Protein AF-A0A1G2ZNV6-F1 (afdb_monomer_lite)

Secondary structure (DSSP, 8-state):
------------------------TT----TTTT-----HHHHHHHHHHHHHHHHHHHHHHHHHHHHHHHHHHHHHHHHTT--SHHHHHHHH-S-SEEEETTTTT-BTTBSEEEEEEETTEEEEEEEETTEEEEEEEEEPPPHHHHHHHTT-----------

Foldseek 3Di:
DDDDDDDDDDDDDDDDPPPPPPPPPPPPPCPPPDDDPCPPVSVVVVVVVCVVCVVVLVVVVVVVQVVVVVVVVVVQVVVVPDWAVVVVCVVQNDFPDKDQCVVVVNPPQAGMWTWGDDPQKIKIFGHHPRTTDDIDIDRHDDPSNVVVVVVPDPPPPDPDDD

pLDDT: mean 71.53, std 18.69, range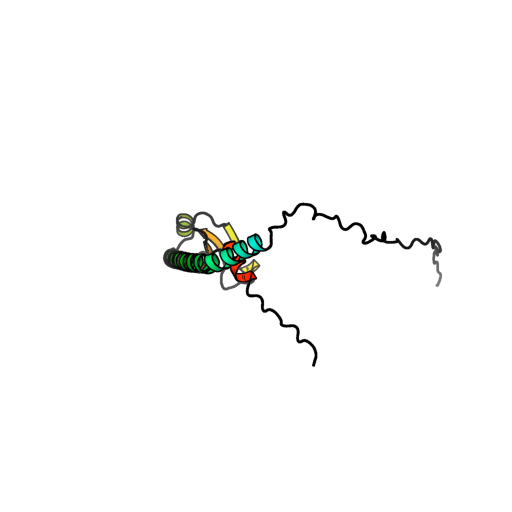 [35.94, 94.62]

Radius of gyration: 31.11 Å; chains: 1; bounding box: 68×76×79 Å

Sequence (162 aa):
MEADRASSHQYAESGSSGELPSIAPDRCLRLQDGRPTLGTKGLWFVRLGVVVFRPIVVLWIILRQRIMVSRVHRKLQQLRQCRDRAELEQLLGAPLYAVDAEAVGKRGVADRIECYESDGCCIDVWFKDGRLVEVSGFVKPTLWDMALTRNTGPETEGDADG

Structure (mmCIF, N/CA/C/O backbone):
data_AF-A0A1G2ZNV6-F1
#
_entry.id   AF-A0A1G2ZNV6-F1
#
loop_
_atom_site.group_PDB
_atom_site.id
_atom_site.type_symbol
_atom_site.label_atom_id
_atom_site.label_alt_id
_atom_site.label_comp_id
_atom_site.label_asym_id
_atom_site.label_entity_id
_a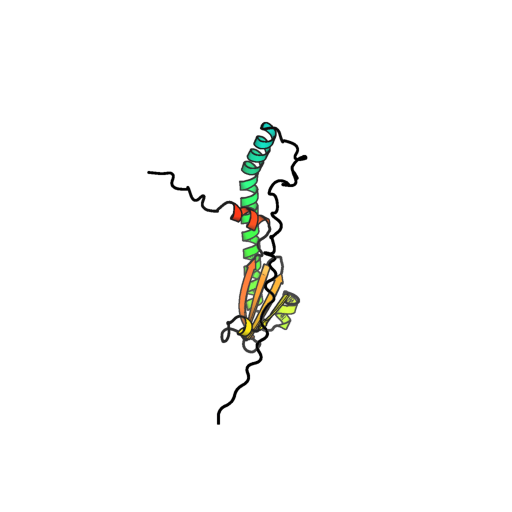tom_site.label_seq_id
_atom_site.pdbx_PDB_ins_code
_atom_site.Cartn_x
_atom_site.Cartn_y
_atom_site.Cartn_z
_atom_site.occupancy
_atom_site.B_iso_or_equiv
_atom_site.auth_seq_id
_atom_site.auth_comp_id
_atom_site.auth_asym_id
_atom_site.auth_atom_id
_atom_site.pdbx_PDB_model_num
ATOM 1 N N . MET A 1 1 ? 17.056 -61.959 48.101 1.00 47.25 1 MET A N 1
ATOM 2 C CA . MET A 1 1 ? 16.127 -62.599 47.145 1.00 47.25 1 MET A CA 1
ATOM 3 C C . MET A 1 1 ? 15.947 -61.611 46.002 1.00 47.25 1 MET A C 1
ATOM 5 O O . MET A 1 1 ? 15.001 -60.845 46.017 1.00 47.25 1 MET A O 1
ATOM 9 N N . GLU A 1 2 ? 16.965 -61.332 45.188 1.00 41.34 2 GLU A N 1
ATOM 10 C CA . GLU A 1 2 ? 17.761 -62.234 44.326 1.00 41.34 2 GLU A CA 1
ATOM 11 C C . GLU A 1 2 ? 16.942 -62.980 43.266 1.00 41.34 2 GLU A C 1
ATOM 13 O O . GLU A 1 2 ? 15.922 -63.586 43.590 1.00 41.34 2 GLU A O 1
ATOM 18 N N . ALA A 1 3 ? 17.528 -62.971 42.060 1.00 44.03 3 ALA A N 1
ATOM 19 C CA . ALA A 1 3 ? 17.242 -63.683 40.812 1.00 44.03 3 ALA A CA 1
ATOM 20 C C . ALA A 1 3 ? 16.257 -62.989 39.844 1.00 44.03 3 ALA A C 1
ATOM 22 O O . ALA A 1 3 ? 15.061 -62.908 40.099 1.00 44.03 3 ALA A O 1
ATOM 23 N N . ASP A 1 4 ? 16.727 -62.307 38.794 1.00 44.62 4 ASP A N 1
ATOM 24 C CA . ASP A 1 4 ? 17.409 -62.782 37.564 1.00 44.62 4 ASP A CA 1
ATOM 25 C C . ASP A 1 4 ? 16.486 -63.408 36.511 1.00 44.62 4 ASP A C 1
ATOM 27 O O . ASP A 1 4 ? 15.984 -64.519 36.680 1.00 44.62 4 ASP A O 1
ATOM 31 N N . ARG A 1 5 ? 16.380 -62.709 35.371 1.00 48.97 5 ARG A N 1
ATOM 32 C CA . ARG A 1 5 ? 16.651 -63.177 33.990 1.00 48.97 5 ARG A CA 1
ATOM 33 C C . ARG A 1 5 ? 16.096 -62.116 33.033 1.00 48.97 5 ARG A C 1
ATOM 35 O O . ARG A 1 5 ? 14.889 -61.954 32.926 1.00 48.97 5 ARG A O 1
ATOM 42 N N . ALA A 1 6 ? 16.896 -61.241 32.424 1.00 41.84 6 ALA A N 1
ATOM 43 C CA . ALA A 1 6 ? 17.931 -61.520 31.425 1.00 41.84 6 ALA A CA 1
ATOM 44 C C . ALA A 1 6 ? 17.426 -62.482 30.338 1.00 41.84 6 ALA A C 1
ATOM 46 O O . ALA A 1 6 ? 17.585 -63.696 30.448 1.00 41.84 6 ALA A O 1
ATOM 47 N N . SER A 1 7 ? 16.824 -61.921 29.286 1.00 47.28 7 SER A N 1
ATOM 48 C CA . SER A 1 7 ? 16.686 -62.604 28.002 1.00 47.28 7 SER A CA 1
ATOM 49 C C . SER A 1 7 ? 17.519 -61.851 26.976 1.00 47.28 7 SER A C 1
ATOM 51 O O . SER A 1 7 ? 17.094 -60.858 26.390 1.00 47.28 7 SER A O 1
ATOM 53 N N . SER A 1 8 ? 18.746 -62.337 26.821 1.00 40.78 8 SER A N 1
ATOM 54 C CA . SER A 1 8 ? 19.594 -62.107 25.664 1.00 40.78 8 SER A CA 1
ATOM 55 C C . SER A 1 8 ? 18.854 -62.528 24.398 1.00 40.78 8 SER A C 1
ATOM 57 O O . SER A 1 8 ? 18.487 -63.691 24.256 1.00 40.78 8 SER A O 1
ATOM 59 N N . HIS A 1 9 ? 18.710 -61.612 23.448 1.00 39.66 9 HIS A N 1
ATOM 60 C CA . HIS A 1 9 ? 18.745 -61.975 22.039 1.00 39.66 9 HIS A CA 1
ATOM 61 C C . HIS A 1 9 ? 19.866 -61.182 21.389 1.00 39.66 9 HIS A C 1
ATOM 63 O O . HIS A 1 9 ? 19.856 -59.957 21.315 1.00 39.66 9 HIS A O 1
ATOM 69 N N . GLN A 1 10 ? 20.877 -61.948 21.015 1.00 38.44 10 GLN A N 1
ATOM 70 C CA . GLN A 1 10 ? 22.113 -61.534 20.399 1.00 38.44 10 GLN A CA 1
ATOM 71 C C . GLN A 1 10 ? 22.055 -61.988 18.932 1.00 38.44 10 GLN A C 1
ATOM 73 O O . GLN A 1 10 ? 21.539 -63.066 18.641 1.00 38.44 10 GLN A O 1
ATOM 78 N N . TYR A 1 11 ? 22.637 -61.158 18.068 1.00 35.94 11 TYR A N 1
ATOM 79 C CA . TYR A 1 11 ? 23.044 -61.399 16.679 1.00 35.94 11 TYR A CA 1
ATOM 80 C C . TYR A 1 11 ? 21.982 -61.391 15.571 1.00 35.94 11 TYR A C 1
ATOM 82 O O . TYR A 1 11 ? 21.339 -62.390 15.268 1.00 35.94 11 TYR A O 1
ATOM 90 N N . ALA A 1 12 ? 21.981 -60.281 14.831 1.00 39.03 12 ALA A N 1
ATOM 91 C CA . ALA A 1 12 ? 22.306 -60.330 13.408 1.00 39.03 12 ALA A CA 1
ATOM 92 C C . ALA A 1 12 ? 23.013 -59.023 13.008 1.00 39.03 12 ALA A C 1
ATOM 94 O O . ALA A 1 12 ? 22.382 -58.030 12.656 1.00 39.03 12 ALA A O 1
ATOM 95 N N . GLU A 1 13 ? 24.347 -59.035 13.075 1.00 42.38 13 GLU A N 1
ATOM 96 C CA . GLU A 1 13 ? 25.156 -58.261 12.137 1.00 42.38 13 GLU A CA 1
ATOM 97 C C . GLU A 1 13 ? 24.852 -58.804 10.739 1.00 42.38 13 GLU A C 1
ATOM 99 O O . GLU A 1 13 ? 25.215 -59.928 10.397 1.00 42.38 13 GLU A O 1
ATOM 104 N N . SER A 1 14 ? 24.164 -58.014 9.927 1.00 42.12 14 SER A N 1
ATOM 105 C CA . SER A 1 14 ? 24.235 -58.148 8.480 1.00 42.12 14 SER A CA 1
ATOM 106 C C . SER A 1 14 ? 24.456 -56.756 7.930 1.00 42.12 14 SER A C 1
ATOM 108 O O . SER A 1 14 ? 23.577 -55.894 7.960 1.00 42.12 14 SER A O 1
ATOM 110 N N . GLY A 1 15 ? 25.706 -56.528 7.539 1.00 40.72 15 GLY A N 1
ATOM 111 C CA . GLY A 1 15 ? 26.131 -55.327 6.864 1.00 40.72 15 GLY A CA 1
ATOM 112 C C . GLY A 1 15 ? 25.277 -55.052 5.637 1.00 40.72 15 GLY A C 1
ATOM 113 O O . GLY A 1 15 ? 25.064 -55.902 4.781 1.00 40.72 15 GLY A O 1
ATOM 114 N N . SER A 1 16 ? 24.867 -53.807 5.527 1.00 39.88 16 SER A N 1
ATOM 115 C CA . SER A 1 16 ? 24.855 -53.114 4.258 1.00 39.88 16 SER A CA 1
ATOM 116 C C . SER A 1 16 ? 24.953 -51.654 4.641 1.00 39.88 16 SER A C 1
ATOM 118 O O . SER A 1 16 ? 23.971 -51.032 5.047 1.00 39.88 16 SER A O 1
ATOM 120 N N . SER A 1 17 ? 26.182 -51.127 4.603 1.00 36.78 17 SER A N 1
ATOM 121 C CA . SER A 1 17 ? 26.367 -49.717 4.291 1.00 36.78 17 SER A CA 1
ATOM 122 C C . SER A 1 17 ? 25.432 -49.439 3.132 1.00 36.78 17 SER A C 1
ATOM 124 O O . SER A 1 17 ? 25.645 -49.965 2.041 1.00 36.78 17 SER A O 1
ATOM 126 N N . GLY A 1 18 ? 24.367 -48.686 3.397 1.00 38.16 18 GLY A N 1
ATOM 127 C CA . GLY A 1 18 ? 23.601 -48.046 2.352 1.00 38.16 18 GLY A CA 1
ATOM 128 C C . GLY A 1 18 ? 24.573 -47.128 1.638 1.00 38.16 18 GLY A C 1
ATOM 129 O O . GLY A 1 18 ? 24.751 -45.979 2.038 1.00 38.16 18 GLY A O 1
ATOM 130 N N . GLU A 1 19 ? 25.262 -47.686 0.644 1.00 38.84 19 GLU A N 1
ATOM 131 C CA . GLU A 1 19 ? 25.897 -46.964 -0.434 1.00 38.84 19 GLU A CA 1
ATOM 132 C C . GLU A 1 19 ? 24.819 -46.030 -0.965 1.00 38.84 19 GLU A C 1
ATOM 134 O O . GLU A 1 19 ? 23.918 -46.416 -1.711 1.00 38.84 19 GLU A O 1
ATOM 139 N N . LEU A 1 20 ? 24.886 -44.782 -0.499 1.00 45.09 20 LEU A N 1
ATOM 140 C CA . LEU A 1 20 ? 24.347 -43.655 -1.225 1.00 45.09 20 LEU A CA 1
ATOM 141 C C . LEU A 1 20 ? 24.766 -43.871 -2.677 1.00 45.09 20 LEU A C 1
ATOM 143 O O . LEU A 1 20 ? 25.967 -44.039 -2.916 1.00 45.09 20 LEU A O 1
ATOM 147 N N . PRO A 1 21 ? 23.822 -43.918 -3.633 1.00 43.22 21 PRO A N 1
ATOM 148 C CA . PRO A 1 21 ? 24.196 -44.002 -5.026 1.00 43.22 21 PRO A CA 1
ATOM 149 C C . PRO A 1 21 ? 25.163 -42.852 -5.276 1.00 43.22 21 PRO A C 1
ATOM 151 O O . PRO A 1 21 ? 24.813 -41.685 -5.100 1.00 43.22 21 PRO A O 1
ATOM 154 N N . SER A 1 22 ? 26.405 -43.210 -5.595 1.00 44.62 22 SER A N 1
ATOM 155 C CA . SER A 1 22 ? 27.414 -42.297 -6.094 1.00 44.62 22 SER A CA 1
ATOM 156 C C . SER A 1 22 ? 26.815 -41.669 -7.344 1.00 44.62 22 SER A C 1
ATOM 158 O O . SER A 1 22 ? 26.766 -42.273 -8.417 1.00 44.62 22 SER A O 1
ATOM 160 N N . ILE A 1 23 ? 26.223 -40.490 -7.161 1.00 47.38 23 ILE A N 1
ATOM 161 C CA . ILE A 1 23 ? 25.729 -39.650 -8.238 1.00 47.38 23 ILE A CA 1
ATOM 162 C C . ILE A 1 23 ? 26.990 -39.206 -8.964 1.00 47.38 23 ILE A C 1
ATOM 164 O O . ILE A 1 23 ? 27.656 -38.253 -8.567 1.00 47.38 23 ILE A O 1
ATOM 168 N N . ALA A 1 24 ? 27.349 -39.969 -9.994 1.00 44.34 24 ALA A N 1
ATOM 169 C CA . ALA A 1 24 ? 28.378 -39.600 -10.942 1.00 44.34 24 ALA A CA 1
ATOM 170 C C . ALA A 1 24 ? 28.116 -38.151 -11.392 1.00 44.34 24 ALA A C 1
ATOM 172 O O . ALA A 1 24 ? 27.021 -37.863 -11.893 1.00 44.34 24 ALA A O 1
ATOM 173 N N . PRO A 1 25 ? 29.079 -37.227 -11.245 1.00 49.84 25 PRO A N 1
ATOM 174 C CA . PRO A 1 25 ? 28.903 -35.838 -11.637 1.00 49.84 25 PRO A CA 1
ATOM 175 C C . PRO A 1 25 ? 29.082 -35.672 -13.155 1.00 49.84 25 PRO A C 1
ATOM 177 O O . PRO A 1 25 ? 29.646 -34.686 -13.595 1.00 49.84 25 PRO A O 1
ATOM 180 N N . ASP A 1 26 ? 28.610 -36.614 -13.975 1.00 46.84 26 ASP A N 1
ATOM 181 C CA . ASP A 1 26 ? 28.908 -36.633 -15.418 1.00 46.84 26 ASP A CA 1
ATOM 182 C C . ASP A 1 26 ? 27.673 -36.578 -16.317 1.00 46.84 26 ASP A C 1
ATOM 184 O O . ASP A 1 26 ? 27.751 -36.725 -17.536 1.00 46.84 26 ASP A O 1
ATOM 188 N N . ARG A 1 27 ? 26.506 -36.274 -15.748 1.00 43.62 27 ARG A N 1
ATOM 189 C CA . ARG A 1 27 ? 25.339 -35.865 -16.540 1.00 43.62 27 ARG A CA 1
ATOM 190 C C . ARG A 1 27 ? 24.803 -34.527 -16.068 1.00 43.62 27 ARG A C 1
ATOM 192 O O . ARG A 1 27 ? 23.627 -34.378 -15.755 1.00 43.62 27 ARG A O 1
ATOM 199 N N . CYS A 1 28 ? 25.678 -33.523 -16.113 1.00 43.97 28 CY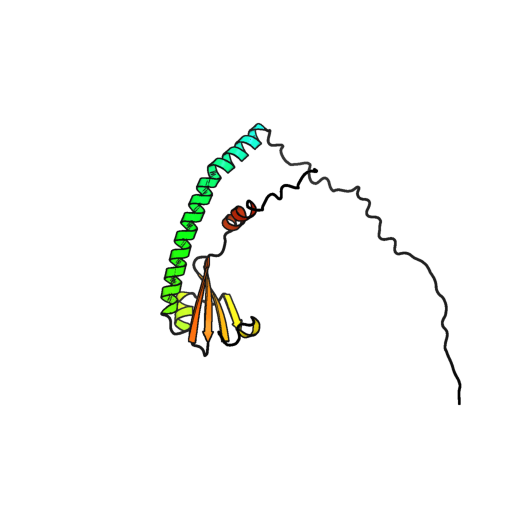S A N 1
ATOM 200 C CA . CYS A 1 28 ? 25.249 -32.169 -16.435 1.00 43.97 28 CYS A CA 1
ATOM 201 C C . CYS A 1 28 ? 24.462 -32.238 -17.750 1.00 43.97 28 CYS A C 1
ATOM 203 O O . CYS A 1 28 ? 25.037 -32.313 -18.835 1.00 43.97 28 CYS A O 1
ATOM 205 N N . LEU A 1 29 ? 23.134 -32.257 -17.634 1.00 43.19 29 LEU A N 1
ATOM 206 C CA . LEU A 1 29 ? 22.206 -31.913 -18.699 1.00 43.19 29 LEU A CA 1
ATOM 207 C C . LEU A 1 29 ? 22.724 -30.629 -19.354 1.00 43.19 29 LEU A C 1
ATOM 209 O O . LEU A 1 29 ? 22.594 -29.537 -18.798 1.00 43.19 29 LEU A O 1
ATOM 213 N N . ARG A 1 30 ? 23.354 -30.769 -20.526 1.00 46.34 30 ARG A N 1
ATOM 214 C CA . ARG A 1 30 ? 23.698 -29.660 -21.417 1.00 46.34 30 ARG A CA 1
ATOM 215 C C . ARG A 1 30 ? 22.401 -29.053 -21.944 1.00 46.34 30 ARG A C 1
ATOM 217 O O . ARG A 1 30 ? 21.985 -29.269 -23.071 1.00 46.34 30 ARG A O 1
ATOM 224 N N . LEU A 1 31 ? 21.753 -28.268 -21.096 1.00 48.09 31 LEU A N 1
ATOM 225 C CA . LEU A 1 31 ? 20.617 -27.409 -21.413 1.00 48.09 31 LEU A CA 1
ATOM 226 C C . 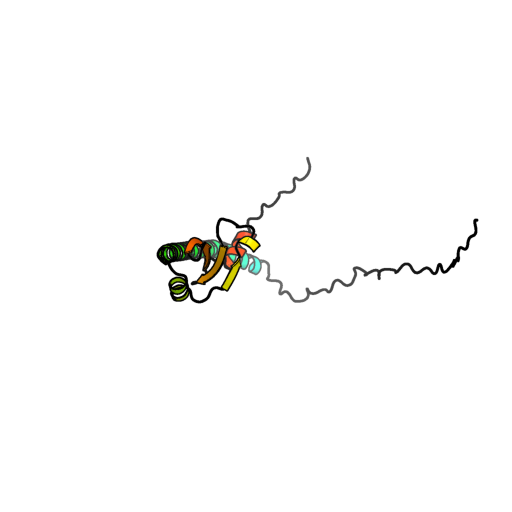LEU A 1 31 ? 21.129 -26.063 -21.962 1.00 48.09 31 LEU A C 1
ATOM 228 O O . LEU A 1 31 ? 20.714 -24.995 -21.517 1.00 48.09 31 LEU A O 1
ATOM 232 N N . GLN A 1 32 ? 22.096 -26.099 -22.887 1.00 47.94 32 GLN A N 1
ATOM 233 C CA . GLN A 1 32 ? 22.677 -24.889 -23.491 1.00 47.94 32 GLN A CA 1
ATOM 234 C C . GLN A 1 32 ? 22.790 -24.906 -25.018 1.00 47.94 32 GLN A C 1
ATOM 236 O O . GLN A 1 32 ? 23.248 -23.919 -25.591 1.00 47.94 32 GLN A O 1
ATOM 241 N N . ASP A 1 33 ? 22.292 -25.930 -25.703 1.00 46.81 33 ASP A N 1
ATOM 242 C CA . ASP A 1 33 ? 22.302 -25.937 -27.166 1.00 46.81 33 ASP A CA 1
ATOM 243 C C . ASP A 1 33 ? 21.033 -25.259 -27.700 1.00 46.81 33 ASP A C 1
ATOM 245 O O . ASP A 1 33 ? 20.036 -25.895 -28.030 1.00 46.81 33 ASP A O 1
ATOM 249 N N . GLY A 1 34 ? 21.049 -23.923 -27.711 1.00 48.09 34 GLY A N 1
ATOM 250 C CA . GLY A 1 34 ? 19.961 -23.137 -28.300 1.00 48.09 34 GLY A CA 1
ATOM 251 C C . GLY A 1 34 ? 19.956 -21.634 -28.024 1.00 48.09 34 GLY A C 1
ATOM 252 O O . GLY A 1 34 ? 19.039 -20.954 -28.479 1.00 48.09 34 GLY A O 1
ATOM 253 N N . ARG A 1 35 ? 20.935 -21.067 -27.299 1.00 48.62 35 ARG A N 1
ATOM 254 C CA . ARG A 1 35 ? 21.043 -19.601 -27.219 1.00 48.62 35 ARG A CA 1
ATOM 255 C C . ARG A 1 35 ? 21.622 -19.073 -28.534 1.00 48.62 35 ARG A C 1
ATOM 257 O O . ARG A 1 35 ? 22.778 -19.383 -28.818 1.00 48.62 35 ARG A O 1
ATOM 264 N N . PRO A 1 36 ? 20.886 -18.262 -29.319 1.00 55.62 36 PRO A N 1
ATOM 265 C CA . PRO A 1 36 ? 21.491 -17.562 -30.440 1.00 55.62 36 PRO A CA 1
ATOM 266 C C . PRO A 1 36 ? 22.621 -16.701 -29.880 1.00 55.62 36 PRO A C 1
ATOM 268 O O . PRO A 1 36 ? 22.404 -15.854 -29.009 1.00 55.62 36 PRO A O 1
ATOM 271 N N . THR A 1 37 ? 23.844 -16.957 -30.333 1.00 58.34 37 THR A N 1
ATOM 272 C CA . THR A 1 37 ? 24.999 -16.134 -30.003 1.00 58.34 37 THR A CA 1
ATOM 273 C C . THR A 1 37 ? 24.767 -14.772 -30.644 1.00 58.34 37 THR A C 1
ATOM 275 O O . THR A 1 37 ? 25.029 -14.560 -31.826 1.00 58.34 37 THR A O 1
ATOM 278 N N . LEU A 1 38 ? 24.206 -13.831 -29.875 1.00 57.97 38 LEU A N 1
ATOM 279 C CA . LEU A 1 38 ? 24.208 -12.432 -30.278 1.00 57.97 38 LEU A CA 1
ATOM 280 C C . LEU A 1 38 ? 25.670 -12.069 -30.534 1.00 57.97 38 LEU A C 1
ATOM 282 O O . LEU A 1 38 ? 26.484 -12.079 -29.610 1.00 57.97 38 LEU A O 1
ATOM 286 N N . GLY A 1 39 ? 26.001 -11.781 -31.794 1.00 68.81 39 GLY A N 1
ATOM 287 C CA . GLY A 1 39 ? 27.344 -11.358 -32.162 1.00 68.81 39 GLY A CA 1
ATOM 288 C C . GLY A 1 39 ? 27.787 -10.188 -31.285 1.00 68.81 39 GLY A C 1
ATOM 289 O O . GLY A 1 39 ? 26.966 -9.393 -30.827 1.00 68.81 39 GLY A O 1
ATOM 290 N N . THR A 1 40 ? 29.090 -10.054 -31.063 1.00 69.50 40 THR A N 1
ATOM 291 C CA . THR A 1 40 ? 29.700 -9.073 -30.147 1.00 69.50 40 THR A CA 1
ATOM 292 C C . THR A 1 40 ? 29.183 -7.643 -30.364 1.00 69.50 40 THR A C 1
ATOM 294 O O . THR A 1 40 ? 29.015 -6.884 -29.412 1.00 69.50 40 THR A O 1
ATOM 297 N N . LYS A 1 41 ? 28.839 -7.298 -31.614 1.00 73.75 41 LYS A N 1
ATOM 298 C CA . LYS A 1 41 ? 28.193 -6.031 -31.994 1.00 73.75 41 LYS A CA 1
ATOM 299 C C . LYS A 1 41 ? 26.770 -5.893 -31.432 1.00 73.75 41 LYS A C 1
ATOM 301 O O . LYS A 1 41 ? 26.430 -4.849 -30.893 1.00 73.75 41 LYS A O 1
ATOM 306 N N . GLY A 1 42 ? 25.954 -6.944 -31.504 1.00 73.88 42 GLY A N 1
ATOM 307 C CA . GLY A 1 42 ? 24.602 -6.976 -30.937 1.00 73.88 42 GLY A CA 1
ATOM 308 C C . GLY A 1 42 ? 24.602 -6.861 -29.412 1.00 73.88 42 GLY A C 1
ATOM 309 O O . GLY A 1 42 ? 23.810 -6.103 -28.859 1.00 73.88 42 GLY A O 1
ATOM 310 N N . LEU A 1 43 ? 25.545 -7.523 -28.731 1.00 77.12 43 LEU A N 1
ATOM 311 C CA . LEU A 1 43 ? 25.715 -7.374 -27.281 1.00 77.12 43 LEU A CA 1
ATOM 312 C C . LEU A 1 43 ? 26.063 -5.924 -26.895 1.00 77.12 43 LEU A C 1
ATOM 314 O O . LEU A 1 43 ? 25.565 -5.409 -25.893 1.00 77.12 43 LEU A O 1
ATOM 318 N N . TRP A 1 44 ? 26.886 -5.251 -27.704 1.00 79.50 44 TRP A N 1
ATOM 319 C CA . TRP A 1 44 ? 27.252 -3.852 -27.493 1.00 79.50 44 TRP A CA 1
ATOM 320 C C . TRP A 1 44 ? 26.057 -2.901 -27.657 1.00 79.50 44 TRP A C 1
ATOM 322 O O . TRP A 1 44 ? 25.841 -2.058 -26.790 1.00 79.50 44 TRP A O 1
ATOM 332 N N . PHE A 1 45 ? 25.217 -3.084 -28.684 1.00 81.50 45 PHE A N 1
ATOM 333 C CA . PHE A 1 45 ? 23.993 -2.286 -28.854 1.00 81.50 45 PHE A CA 1
ATOM 334 C C . PHE A 1 45 ? 22.983 -2.494 -27.726 1.00 81.50 45 PHE A C 1
ATOM 336 O O . PHE A 1 45 ? 22.378 -1.527 -27.269 1.00 81.50 45 PHE A O 1
ATOM 343 N N . VAL A 1 46 ? 22.823 -3.726 -27.236 1.00 77.50 46 VAL A N 1
ATOM 344 C CA . VAL A 1 46 ? 21.954 -4.002 -26.083 1.00 77.50 46 VAL A CA 1
ATOM 345 C C . VAL A 1 46 ? 22.487 -3.301 -24.833 1.00 77.50 46 VAL A C 1
ATOM 347 O O . VAL A 1 46 ? 21.720 -2.642 -24.135 1.00 77.50 46 VAL A O 1
ATOM 350 N N . ARG A 1 47 ? 23.799 -3.373 -24.568 1.00 77.25 47 ARG A N 1
ATOM 351 C CA . ARG A 1 47 ? 24.425 -2.659 -23.442 1.00 77.25 47 ARG A CA 1
ATOM 352 C C . ARG A 1 47 ? 24.252 -1.147 -23.555 1.00 77.25 47 ARG A C 1
ATOM 354 O O . ARG A 1 47 ? 23.850 -0.518 -22.582 1.00 77.25 47 ARG A O 1
ATOM 361 N N . LEU A 1 48 ? 24.499 -0.578 -24.734 1.00 80.81 48 LEU A N 1
ATOM 362 C CA . LEU A 1 48 ? 24.322 0.851 -24.979 1.00 80.81 48 LEU A CA 1
ATOM 363 C C . LEU A 1 48 ? 22.855 1.266 -24.804 1.00 80.81 48 LEU A C 1
ATOM 365 O O . LEU A 1 48 ? 22.572 2.260 -24.141 1.00 80.81 48 LEU A O 1
ATOM 369 N N . GLY A 1 49 ? 21.920 0.462 -25.316 1.00 78.94 49 GLY A N 1
ATOM 370 C CA . GLY A 1 49 ? 20.487 0.653 -25.118 1.00 78.94 49 GLY A CA 1
ATOM 371 C C . GLY A 1 49 ? 20.124 0.681 -23.635 1.00 78.94 49 GLY A C 1
ATOM 372 O O . GLY A 1 49 ? 19.511 1.637 -23.173 1.00 78.94 49 GLY A O 1
ATOM 373 N N . VAL A 1 50 ? 20.572 -0.301 -22.852 1.00 77.00 50 VAL A N 1
ATOM 374 C CA . VAL A 1 50 ? 20.326 -0.321 -21.401 1.00 77.00 50 VAL A CA 1
ATOM 375 C C . VAL A 1 50 ? 20.881 0.933 -20.725 1.00 77.00 50 VAL A C 1
ATOM 377 O O . VAL A 1 50 ? 20.175 1.529 -19.918 1.00 77.00 50 VAL A O 1
ATOM 380 N N . VAL A 1 51 ? 22.093 1.378 -21.067 1.00 78.75 51 VAL A N 1
ATOM 381 C CA . VAL A 1 51 ? 22.703 2.584 -20.475 1.00 78.75 51 VAL A CA 1
ATOM 382 C C . VAL A 1 51 ? 21.902 3.848 -20.797 1.00 78.75 51 VAL A C 1
ATOM 384 O O . VAL A 1 51 ? 21.690 4.664 -19.905 1.00 78.75 51 VAL A O 1
ATOM 387 N N . VAL A 1 52 ? 21.411 3.998 -22.029 1.00 82.12 52 VAL A N 1
ATOM 388 C CA . VAL A 1 52 ? 20.647 5.184 -22.461 1.00 82.12 52 VAL A CA 1
ATOM 389 C C . VAL A 1 52 ? 19.214 5.174 -21.922 1.00 82.12 52 VAL A C 1
ATOM 391 O O . VAL A 1 52 ? 18.692 6.214 -21.525 1.00 82.12 52 VAL A O 1
ATOM 394 N N . PHE A 1 53 ? 18.571 4.007 -21.854 1.00 79.94 53 PHE A N 1
ATOM 395 C CA . PHE A 1 53 ? 17.205 3.892 -21.339 1.00 79.94 53 PHE A CA 1
ATOM 396 C C . PHE A 1 53 ? 17.141 3.909 -19.809 1.00 79.94 53 PHE A C 1
ATOM 398 O O . PHE A 1 53 ? 16.142 4.359 -19.249 1.00 79.94 53 PHE A O 1
ATOM 405 N N . ARG A 1 54 ? 18.200 3.483 -19.109 1.00 78.75 54 ARG A N 1
ATOM 406 C CA . ARG A 1 54 ? 18.257 3.474 -17.639 1.00 78.75 54 ARG A CA 1
ATOM 407 C C . ARG A 1 54 ? 17.924 4.829 -16.994 1.00 78.75 54 ARG A C 1
ATOM 409 O O . ARG A 1 54 ? 17.054 4.820 -16.128 1.00 78.75 54 ARG A O 1
ATOM 416 N N . PRO A 1 55 ? 18.513 5.982 -17.372 1.00 80.25 55 PRO A N 1
ATOM 417 C CA . PRO A 1 55 ? 18.160 7.266 -16.763 1.00 80.25 55 PRO A CA 1
ATOM 418 C C . PRO A 1 55 ? 16.700 7.656 -17.015 1.00 80.25 55 PRO A C 1
ATOM 420 O O . PRO A 1 55 ? 16.060 8.203 -16.122 1.00 80.25 55 PRO A O 1
ATOM 423 N N . ILE A 1 56 ? 16.145 7.324 -18.186 1.00 83.25 56 ILE A N 1
ATOM 424 C CA . ILE A 1 56 ? 14.738 7.590 -18.521 1.00 83.25 56 ILE A CA 1
ATOM 425 C C . ILE A 1 56 ? 13.814 6.757 -17.625 1.00 83.25 56 ILE A C 1
ATOM 427 O O . ILE A 1 56 ? 12.872 7.288 -17.040 1.00 83.25 56 ILE A O 1
ATOM 431 N N . VAL A 1 57 ? 14.110 5.464 -17.472 1.00 77.94 57 VAL A N 1
ATOM 432 C CA . VAL A 1 57 ? 13.349 4.549 -16.610 1.00 77.94 57 VAL A CA 1
ATOM 433 C C . VAL A 1 57 ? 13.436 4.981 -15.147 1.00 77.94 57 VAL A C 1
ATOM 435 O O . VAL A 1 57 ? 12.413 5.041 -14.470 1.00 77.94 57 VAL A O 1
ATOM 438 N N . VAL A 1 58 ? 14.627 5.347 -14.665 1.00 78.25 58 VAL A N 1
ATOM 439 C CA . VAL A 1 58 ? 14.827 5.852 -13.298 1.00 78.25 58 VAL A CA 1
ATOM 440 C C . VAL A 1 58 ? 14.041 7.144 -13.076 1.00 78.25 58 VAL A C 1
ATOM 442 O O . VAL A 1 58 ? 13.314 7.248 -12.091 1.00 78.25 58 VAL A O 1
ATOM 445 N N . LEU A 1 59 ? 14.120 8.106 -13.999 1.00 82.62 59 LEU A N 1
ATOM 446 C CA . LEU A 1 59 ? 13.380 9.363 -13.895 1.00 82.62 59 LEU A CA 1
ATOM 447 C C . LEU A 1 59 ? 11.865 9.120 -13.872 1.00 82.62 59 LEU A C 1
ATOM 449 O O . LEU A 1 59 ? 11.159 9.696 -13.043 1.00 82.62 59 LEU A O 1
ATOM 453 N N . TRP A 1 60 ? 11.372 8.229 -14.736 1.00 82.94 60 TRP A N 1
ATOM 454 C CA . TRP A 1 60 ? 9.966 7.836 -14.774 1.00 82.94 60 TRP A CA 1
ATOM 455 C C . TRP A 1 60 ? 9.511 7.176 -13.464 1.00 82.94 60 TRP A C 1
ATOM 457 O O . TRP A 1 60 ? 8.446 7.516 -12.945 1.00 82.94 60 TRP A O 1
ATOM 467 N N . ILE A 1 61 ? 10.330 6.294 -12.884 1.00 78.69 61 ILE A N 1
ATOM 468 C CA . ILE A 1 61 ? 10.047 5.648 -11.594 1.00 78.69 61 ILE A CA 1
ATOM 469 C C . ILE A 1 61 ? 10.011 6.678 -10.465 1.00 78.69 61 ILE A C 1
ATOM 471 O O . ILE A 1 61 ? 9.056 6.679 -9.693 1.00 78.69 61 ILE A O 1
ATOM 475 N N . ILE A 1 62 ? 10.975 7.602 -10.397 1.00 79.81 62 ILE A N 1
ATOM 476 C CA . ILE A 1 62 ? 10.997 8.664 -9.377 1.00 79.81 62 ILE A CA 1
ATOM 477 C C . ILE A 1 62 ? 9.740 9.540 -9.478 1.00 79.81 62 ILE A C 1
ATOM 479 O O . ILE A 1 62 ? 9.091 9.820 -8.467 1.00 79.81 62 ILE A O 1
ATOM 483 N N . LEU A 1 63 ? 9.366 9.956 -10.692 1.00 81.56 63 LEU A N 1
ATOM 484 C CA . LEU A 1 63 ? 8.144 10.729 -10.940 1.00 81.56 63 LEU A CA 1
ATOM 485 C C . LEU A 1 63 ? 6.900 9.967 -10.479 1.00 81.56 63 LEU A C 1
ATOM 487 O O . LEU A 1 63 ? 6.059 10.516 -9.764 1.00 81.56 63 LEU A O 1
ATOM 491 N N . ARG A 1 64 ? 6.803 8.686 -10.839 1.00 80.38 64 ARG A N 1
ATOM 492 C CA . ARG A 1 64 ? 5.691 7.826 -10.439 1.00 80.38 64 ARG A CA 1
ATOM 493 C C . ARG A 1 64 ? 5.624 7.655 -8.923 1.00 80.38 64 ARG A C 1
ATOM 495 O O . ARG A 1 64 ? 4.544 7.807 -8.357 1.00 80.38 64 ARG A O 1
ATOM 502 N N . GLN A 1 65 ? 6.750 7.385 -8.265 1.00 77.38 65 GLN A N 1
ATOM 503 C CA . GLN A 1 65 ? 6.823 7.245 -6.811 1.00 77.38 65 GLN A CA 1
ATOM 504 C C . GLN A 1 65 ? 6.355 8.522 -6.114 1.00 77.38 65 GLN A C 1
ATOM 506 O O . GLN A 1 65 ? 5.523 8.441 -5.217 1.00 77.38 65 GLN A O 1
ATOM 511 N N . ARG A 1 66 ? 6.792 9.705 -6.568 1.00 80.94 66 ARG A N 1
ATOM 512 C CA . ARG A 1 66 ? 6.327 10.984 -6.004 1.00 80.94 66 ARG A CA 1
ATOM 513 C C . ARG A 1 66 ? 4.814 11.146 -6.113 1.00 80.94 66 ARG A C 1
ATOM 515 O O . ARG A 1 66 ? 4.170 11.475 -5.122 1.00 80.94 66 ARG A O 1
ATOM 522 N N . ILE A 1 67 ? 4.240 10.862 -7.283 1.00 82.62 67 ILE A N 1
ATOM 523 C CA . ILE A 1 67 ? 2.788 10.943 -7.494 1.00 82.62 67 ILE A CA 1
ATOM 524 C C . ILE A 1 67 ? 2.048 9.961 -6.574 1.00 82.62 67 ILE A C 1
ATOM 526 O O . ILE A 1 67 ? 1.049 10.335 -5.958 1.00 82.62 67 ILE A O 1
ATOM 530 N N . MET A 1 68 ? 2.535 8.724 -6.451 1.00 77.25 68 MET A N 1
ATOM 531 C CA . MET A 1 68 ? 1.918 7.704 -5.595 1.00 77.25 68 MET A CA 1
ATOM 532 C C . MET A 1 68 ? 2.016 8.075 -4.113 1.00 77.25 68 MET A C 1
ATOM 534 O O . MET A 1 68 ? 1.013 8.010 -3.412 1.00 77.25 68 MET A O 1
ATOM 538 N N . VAL A 1 69 ? 3.169 8.562 -3.645 1.00 78.38 69 VAL A N 1
ATOM 539 C CA . VAL A 1 69 ? 3.349 9.032 -2.261 1.00 78.38 69 VAL A CA 1
ATOM 540 C C . VAL A 1 69 ? 2.396 10.183 -1.946 1.00 78.38 69 VAL A C 1
ATOM 542 O O . VAL A 1 69 ? 1.756 10.171 -0.897 1.00 78.38 69 VAL A O 1
ATOM 545 N N . SER A 1 70 ? 2.224 11.147 -2.856 1.00 83.31 70 SER A N 1
ATOM 546 C CA . SER A 1 70 ? 1.249 12.228 -2.663 1.00 83.31 70 SER A CA 1
ATOM 547 C C . SER A 1 70 ? -0.191 11.711 -2.588 1.00 83.31 70 SER A C 1
ATOM 549 O O . SER A 1 70 ? -0.974 12.203 -1.774 1.00 83.31 70 SER A O 1
ATOM 551 N N . ARG A 1 71 ? -0.550 10.703 -3.396 1.00 81.38 71 ARG A N 1
ATOM 552 C CA . ARG A 1 71 ? -1.875 10.060 -3.337 1.00 81.38 71 ARG A CA 1
ATOM 553 C C . ARG A 1 71 ? -2.092 9.336 -2.015 1.00 81.38 71 ARG A C 1
ATOM 555 O O . ARG A 1 71 ? -3.137 9.537 -1.401 1.00 81.38 71 ARG A O 1
ATOM 562 N N . VAL A 1 72 ? -1.104 8.566 -1.555 1.00 81.38 72 VAL A N 1
ATOM 563 C CA . VAL A 1 72 ? -1.141 7.903 -0.243 1.00 81.38 72 VAL A CA 1
ATOM 564 C C . VAL A 1 72 ? -1.303 8.937 0.851 1.00 81.38 72 VAL A C 1
ATOM 566 O O . VAL A 1 72 ? -2.209 8.815 1.660 1.00 81.38 72 VAL A O 1
ATOM 569 N N . HIS A 1 73 ? -0.492 9.992 0.848 1.00 82.44 73 HIS A N 1
ATOM 570 C CA . HIS A 1 73 ? -0.556 11.011 1.887 1.00 82.44 73 HIS A CA 1
ATOM 571 C C . HIS A 1 73 ? -1.932 11.685 1.943 1.00 82.44 73 HIS A C 1
ATOM 573 O O . HIS A 1 73 ? -2.499 11.841 3.022 1.00 82.44 73 HIS A O 1
ATOM 579 N N . ARG A 1 74 ? -2.512 12.012 0.781 1.00 85.06 74 ARG A N 1
ATOM 580 C CA . ARG A 1 74 ? -3.866 12.569 0.701 1.00 85.06 74 ARG A CA 1
ATOM 581 C C . ARG A 1 74 ? -4.921 11.589 1.220 1.00 85.06 74 ARG A C 1
ATOM 583 O O . ARG A 1 74 ? -5.784 12.002 1.987 1.00 85.06 74 ARG A O 1
ATOM 590 N N . LYS A 1 75 ? -4.841 10.307 0.850 1.00 83.44 75 LYS A N 1
ATOM 591 C CA . LYS A 1 75 ? -5.762 9.279 1.359 1.00 83.44 75 LYS A CA 1
ATOM 592 C C . LYS A 1 75 ? -5.610 9.075 2.860 1.00 83.44 75 LYS A C 1
ATOM 594 O O . LYS A 1 75 ? -6.607 9.075 3.561 1.00 83.44 75 LYS A O 1
ATOM 599 N N . LEU A 1 76 ? -4.386 8.985 3.374 1.00 85.25 76 LEU A N 1
ATOM 600 C CA . LEU A 1 76 ? -4.122 8.883 4.810 1.00 85.25 76 LEU A CA 1
ATOM 601 C C . LEU A 1 76 ? -4.708 10.078 5.571 1.00 85.25 76 LEU A C 1
ATOM 603 O O . LEU A 1 76 ? -5.288 9.896 6.636 1.00 85.25 76 LEU A O 1
ATOM 607 N N . GLN A 1 77 ? -4.609 11.292 5.020 1.00 85.94 77 GLN A N 1
ATOM 608 C CA . GLN A 1 77 ? -5.254 12.466 5.610 1.00 85.94 77 GLN A CA 1
ATOM 609 C C . GLN A 1 77 ? -6.784 12.362 5.617 1.00 85.94 77 GLN A C 1
ATOM 611 O O . GLN A 1 77 ? -7.393 12.730 6.616 1.00 85.94 77 GLN A O 1
ATOM 616 N N . GLN A 1 78 ? -7.400 11.843 4.551 1.00 85.94 78 GLN A N 1
ATOM 617 C CA . GLN A 1 78 ? -8.848 11.602 4.506 1.00 85.94 78 GLN A CA 1
ATOM 618 C C . GLN A 1 78 ? -9.274 10.525 5.512 1.00 85.94 78 GLN A C 1
ATOM 620 O O . GLN A 1 78 ? -10.225 10.726 6.256 1.00 85.94 78 GLN A O 1
ATOM 625 N N . LEU A 1 79 ? -8.527 9.424 5.603 1.00 85.19 79 LEU A N 1
ATOM 626 C CA . LEU A 1 79 ? -8.821 8.315 6.514 1.00 85.19 79 LEU A CA 1
ATOM 627 C C . LEU A 1 79 ? -8.663 8.697 7.984 1.00 85.19 79 LEU A C 1
ATOM 629 O O . LEU A 1 79 ? -9.406 8.207 8.822 1.00 85.19 79 LEU A O 1
ATOM 633 N N . ARG A 1 80 ? -7.748 9.616 8.309 1.00 83.06 80 ARG A N 1
ATOM 634 C CA . ARG A 1 80 ? -7.638 10.176 9.667 1.00 83.06 80 ARG A CA 1
ATOM 635 C C . ARG A 1 80 ? -8.874 10.967 10.099 1.00 83.06 80 ARG A C 1
ATOM 637 O O . ARG A 1 80 ? -9.032 11.213 11.290 1.00 83.06 80 ARG A O 1
ATOM 644 N N . GLN A 1 81 ? -9.703 11.410 9.155 1.00 84.25 81 GLN A N 1
ATOM 645 C CA . GLN A 1 81 ? -10.963 12.090 9.457 1.00 84.25 81 GLN A CA 1
ATOM 646 C C . GLN A 1 81 ? -12.122 11.105 9.643 1.00 84.25 81 GLN A C 1
ATOM 648 O O . GLN A 1 81 ? -13.123 11.484 10.248 1.00 84.25 81 GLN A O 1
ATOM 653 N N . CYS A 1 82 ? -11.981 9.861 9.177 1.00 82.44 82 CYS A N 1
ATOM 654 C CA . CYS A 1 82 ? -12.965 8.811 9.407 1.00 82.44 82 CYS A CA 1
ATOM 655 C C . CYS A 1 82 ? -12.972 8.423 10.883 1.00 82.44 82 CYS A C 1
ATOM 657 O O . CYS A 1 82 ? -11.923 8.157 11.476 1.00 82.44 82 CYS A O 1
ATOM 659 N N . ARG A 1 83 ? -14.163 8.389 11.479 1.00 74.06 83 ARG A N 1
ATOM 660 C CA . ARG A 1 83 ? -14.327 7.971 12.881 1.00 74.06 83 ARG A CA 1
ATOM 661 C C . ARG A 1 83 ? -14.677 6.501 13.003 1.00 74.06 83 ARG A C 1
ATOM 663 O O . ARG A 1 83 ? -14.247 5.861 13.962 1.00 74.06 83 ARG A O 1
ATOM 670 N N . ASP A 1 84 ? -15.393 5.984 12.009 1.00 80.06 84 ASP A N 1
ATOM 671 C CA . ASP A 1 84 ? -16.019 4.676 12.081 1.00 80.06 84 ASP A CA 1
ATOM 672 C C . ASP A 1 84 ? -15.526 3.746 10.972 1.00 80.06 84 ASP A C 1
ATOM 674 O O . ASP A 1 84 ? -15.251 4.147 9.838 1.00 80.06 84 ASP A O 1
ATOM 678 N N . ARG A 1 85 ? -15.467 2.452 11.297 1.00 84.38 85 ARG A N 1
ATOM 679 C CA . ARG A 1 85 ? -15.052 1.397 10.364 1.00 84.38 85 ARG A CA 1
ATOM 680 C C . ARG A 1 85 ? -15.929 1.342 9.107 1.00 84.38 85 ARG A C 1
ATOM 682 O O . ARG A 1 85 ? -15.419 1.074 8.028 1.00 84.38 85 ARG A O 1
ATOM 689 N N . ALA A 1 86 ? -17.222 1.641 9.229 1.00 85.81 86 ALA A N 1
ATOM 690 C CA . ALA A 1 86 ? -18.141 1.648 8.092 1.00 85.81 86 ALA A CA 1
ATOM 691 C C . ALA A 1 86 ? -17.777 2.715 7.040 1.00 85.81 86 ALA A C 1
ATOM 693 O O . ALA A 1 86 ? -17.884 2.456 5.844 1.00 85.81 86 ALA A O 1
ATOM 694 N N . GLU A 1 87 ? -17.307 3.893 7.464 1.00 86.50 87 GLU A N 1
ATOM 695 C CA . GLU A 1 87 ? -16.833 4.943 6.547 1.00 86.50 87 GLU A CA 1
ATOM 696 C C . GLU A 1 87 ? -15.546 4.507 5.833 1.00 86.50 87 GLU A C 1
ATOM 698 O O . GLU A 1 87 ? -15.373 4.732 4.635 1.00 86.50 87 GLU A O 1
ATOM 703 N N . LEU A 1 88 ? -14.661 3.829 6.569 1.00 88.19 88 LEU A N 1
ATOM 704 C CA . LEU A 1 88 ? -13.430 3.235 6.051 1.00 88.19 88 LEU A CA 1
ATOM 705 C C . LEU A 1 88 ? -13.720 2.179 4.977 1.00 88.19 88 LEU A C 1
ATOM 707 O O . LEU A 1 88 ? -13.124 2.229 3.901 1.00 88.19 88 LEU A O 1
ATOM 711 N N . GLU A 1 89 ? -14.679 1.286 5.227 1.00 88.06 89 GLU A N 1
ATOM 712 C CA . GLU A 1 89 ? -15.100 0.266 4.262 1.00 88.06 89 GLU A CA 1
ATOM 713 C C . GLU A 1 89 ? -15.786 0.874 3.028 1.00 88.06 89 GLU A C 1
ATOM 715 O O . GLU A 1 89 ? -15.612 0.376 1.917 1.00 88.06 89 GLU A O 1
ATOM 720 N N . GLN A 1 90 ? -16.506 1.991 3.167 1.00 88.69 90 GLN A N 1
ATOM 721 C CA . GLN A 1 90 ? -17.060 2.709 2.011 1.00 88.69 90 GLN A CA 1
ATOM 722 C C . GLN A 1 90 ? -15.977 3.368 1.144 1.00 88.69 90 GLN A C 1
ATOM 724 O O . GLN A 1 90 ? -16.119 3.424 -0.077 1.00 88.69 90 GLN A O 1
ATOM 729 N N . LEU A 1 91 ? -14.901 3.870 1.756 1.00 88.12 91 LEU A N 1
ATOM 730 C CA . LEU A 1 91 ? -13.819 4.558 1.046 1.00 88.12 91 LEU A CA 1
ATOM 731 C C . LEU A 1 91 ? -12.790 3.606 0.430 1.00 88.12 91 LEU A C 1
ATOM 733 O O . LEU A 1 91 ? -12.274 3.881 -0.655 1.00 88.12 91 LEU A O 1
ATOM 737 N N . LEU A 1 92 ? -12.445 2.529 1.138 1.00 89.00 92 LEU A N 1
ATOM 738 C CA . LEU A 1 92 ? -11.379 1.600 0.749 1.00 89.00 92 LEU A CA 1
ATOM 739 C C . LEU A 1 92 ? -11.898 0.251 0.250 1.00 89.00 92 LEU A C 1
ATOM 741 O O . LEU A 1 92 ? -11.134 -0.487 -0.368 1.00 89.00 92 LEU A O 1
ATOM 745 N N . GLY A 1 93 ? -13.173 -0.064 0.475 1.00 90.06 93 GLY A N 1
ATOM 746 C CA . GLY A 1 93 ? -13.726 -1.393 0.243 1.00 90.06 93 GLY A CA 1
ATOM 747 C C . GLY A 1 93 ? -13.448 -2.340 1.410 1.00 90.06 93 GLY A C 1
ATOM 748 O O . GLY A 1 93 ? -13.262 -1.923 2.549 1.00 90.06 93 GLY A O 1
ATOM 749 N N . ALA A 1 94 ? -13.427 -3.641 1.126 1.00 92.00 94 ALA A N 1
ATOM 750 C CA . ALA A 1 94 ? -13.152 -4.653 2.140 1.00 92.00 94 ALA A CA 1
ATOM 751 C C . ALA A 1 94 ? -11.648 -4.730 2.476 1.00 92.00 94 ALA A C 1
ATOM 753 O O . ALA A 1 94 ? -10.815 -4.580 1.574 1.00 92.00 94 ALA A O 1
ATOM 754 N N . PRO A 1 95 ? -11.281 -5.013 3.740 1.00 93.75 95 PRO A N 1
ATOM 755 C CA . PRO A 1 95 ? -9.892 -5.264 4.098 1.00 93.75 95 PRO A CA 1
ATOM 756 C C . PRO A 1 95 ? -9.379 -6.544 3.423 1.00 93.75 95 PRO A C 1
ATOM 758 O O . PRO A 1 95 ? -10.097 -7.538 3.308 1.00 93.75 95 PRO A O 1
ATOM 761 N N . LEU A 1 96 ? -8.108 -6.534 3.022 1.00 93.19 96 LEU A N 1
ATOM 762 C CA . LEU A 1 96 ? -7.377 -7.713 2.549 1.00 93.19 96 LEU A CA 1
ATOM 763 C C . LEU A 1 96 ? -7.227 -8.753 3.656 1.00 93.19 96 LEU A C 1
ATOM 765 O O . LEU A 1 96 ? -7.382 -9.950 3.426 1.00 93.19 96 LEU A O 1
ATOM 769 N N . TYR A 1 97 ? -6.884 -8.281 4.851 1.00 93.44 97 TYR A N 1
ATOM 770 C CA . TYR A 1 97 ? -6.784 -9.099 6.045 1.00 93.44 97 TYR A CA 1
ATOM 771 C C . TYR A 1 97 ? -7.037 -8.254 7.290 1.00 93.44 97 TYR A C 1
ATOM 773 O O . TYR A 1 97 ? -6.842 -7.037 7.298 1.00 93.44 97 TYR A O 1
ATOM 781 N N . ALA A 1 98 ? -7.434 -8.935 8.357 1.00 93.88 98 ALA A N 1
ATOM 782 C CA . ALA A 1 98 ? -7.519 -8.387 9.697 1.00 93.88 98 ALA A CA 1
ATOM 783 C C . ALA A 1 98 ? -6.782 -9.333 10.642 1.00 93.88 98 ALA A C 1
ATOM 785 O O . ALA A 1 98 ? -6.955 -10.549 10.562 1.00 93.88 98 ALA A O 1
ATOM 786 N N . VAL A 1 99 ? -5.949 -8.773 11.510 1.00 94.19 99 VAL A N 1
ATOM 787 C CA . VAL A 1 99 ? -5.191 -9.519 12.513 1.00 94.19 99 VAL A CA 1
ATOM 788 C C . VAL A 1 99 ? -5.379 -8.880 13.877 1.00 94.19 99 VAL A C 1
ATOM 790 O O . VAL A 1 99 ? -5.434 -7.654 14.002 1.00 94.19 99 VAL A O 1
ATOM 793 N N . ASP A 1 100 ? -5.452 -9.711 14.909 1.00 93.44 100 ASP A N 1
ATOM 794 C CA . ASP A 1 100 ? -5.420 -9.222 16.281 1.00 93.44 100 ASP A CA 1
ATOM 795 C C . ASP A 1 100 ? -4.014 -8.708 16.594 1.00 93.44 100 ASP A C 1
ATOM 797 O O . ASP A 1 100 ? -3.006 -9.364 16.312 1.00 93.44 100 ASP A O 1
ATOM 801 N N . ALA A 1 101 ? -3.927 -7.522 17.190 1.00 90.00 101 ALA A N 1
ATOM 802 C CA . ALA A 1 101 ? -2.650 -6.881 17.491 1.00 90.00 101 ALA A CA 1
ATOM 803 C C . ALA A 1 101 ? -1.796 -7.712 18.467 1.00 90.00 101 ALA A C 1
ATOM 805 O O . ALA A 1 101 ? -0.565 -7.635 18.449 1.00 90.00 101 ALA A O 1
ATOM 806 N N . GLU A 1 102 ? -2.435 -8.543 19.296 1.00 89.50 102 GLU A N 1
ATOM 807 C CA . GLU A 1 102 ? -1.756 -9.503 20.166 1.00 89.50 102 GLU A CA 1
ATOM 808 C C . GLU A 1 102 ? -0.959 -10.545 19.368 1.00 89.50 102 GLU A C 1
ATOM 810 O O . GLU A 1 102 ? 0.181 -10.836 19.728 1.00 89.50 102 GLU A O 1
ATOM 815 N N . ALA A 1 103 ? -1.491 -11.023 18.236 1.00 87.25 103 ALA A N 1
ATOM 816 C CA . ALA A 1 103 ? -0.837 -12.030 17.397 1.00 87.25 103 ALA A CA 1
ATOM 817 C C . ALA A 1 103 ? 0.467 -11.525 16.751 1.00 87.25 103 ALA A C 1
ATOM 819 O O . ALA A 1 103 ? 1.337 -12.321 16.405 1.00 87.25 103 ALA A O 1
ATOM 820 N N . VAL A 1 104 ? 0.624 -10.204 16.617 1.00 85.38 104 VAL A N 1
ATOM 821 C CA . VAL A 1 104 ? 1.825 -9.552 16.063 1.00 85.38 104 VAL A CA 1
ATOM 822 C C . VAL A 1 104 ? 2.678 -8.854 17.131 1.00 85.38 104 VAL A C 1
ATOM 824 O O . VAL A 1 104 ? 3.563 -8.062 16.805 1.00 85.38 104 VAL A O 1
ATOM 827 N N . GLY A 1 105 ? 2.424 -9.119 18.418 1.00 82.50 105 GLY A N 1
ATOM 828 C CA . GLY A 1 105 ? 3.207 -8.563 19.527 1.00 82.50 105 GLY A CA 1
ATOM 829 C C . GLY A 1 105 ? 3.033 -7.052 19.732 1.00 82.50 105 GLY A C 1
ATOM 830 O O . GLY A 1 105 ? 3.913 -6.398 20.287 1.00 82.50 105 GLY A O 1
ATOM 831 N N . LYS A 1 106 ? 1.911 -6.475 19.284 1.00 83.81 106 LYS A N 1
ATOM 832 C CA . LYS A 1 106 ? 1.578 -5.040 19.402 1.00 83.81 106 LYS A CA 1
ATOM 833 C C . LYS A 1 106 ? 0.522 -4.753 20.475 1.00 83.81 106 LYS A C 1
ATOM 835 O O . LYS A 1 106 ? -0.195 -3.753 20.408 1.00 83.81 106 LYS A O 1
ATOM 840 N N . ARG A 1 107 ? 0.451 -5.617 21.493 1.00 76.62 107 ARG A N 1
ATOM 841 C CA . ARG A 1 107 ? -0.498 -5.511 22.608 1.00 76.62 107 ARG A CA 1
ATOM 842 C C . ARG A 1 107 ? -0.354 -4.161 23.324 1.00 76.62 107 ARG A C 1
ATOM 844 O O . ARG A 1 107 ? 0.752 -3.754 23.670 1.00 76.62 107 ARG A O 1
ATOM 851 N N . GLY A 1 108 ? -1.471 -3.466 23.537 1.00 79.81 108 GLY A N 1
ATOM 852 C CA . GLY A 1 108 ? -1.524 -2.163 24.214 1.00 79.81 108 GLY A CA 1
ATOM 853 C C . GLY A 1 108 ? -1.463 -0.946 23.283 1.00 79.81 108 GLY A C 1
ATOM 854 O O . GLY A 1 108 ? -1.927 0.129 23.676 1.00 79.81 108 GLY A O 1
ATOM 855 N N . VAL A 1 109 ? -0.975 -1.113 22.047 1.00 86.62 109 VAL A N 1
ATOM 856 C CA . VAL A 1 109 ? -1.000 -0.067 21.007 1.00 86.62 109 VAL A CA 1
ATOM 857 C C . VAL A 1 109 ? -2.324 -0.101 20.244 1.00 86.62 109 VAL A C 1
ATOM 859 O O . VAL A 1 109 ? -2.966 0.930 20.075 1.00 86.62 109 VAL A O 1
ATOM 862 N N . ALA A 1 110 ? -2.754 -1.297 19.854 1.00 91.19 110 ALA A N 1
ATOM 863 C CA . ALA A 1 110 ? -4.023 -1.570 19.196 1.00 91.19 110 ALA A CA 1
ATOM 864 C C . ALA A 1 110 ? -4.574 -2.911 19.696 1.00 91.19 110 ALA A C 1
ATOM 866 O O . ALA A 1 110 ? -3.841 -3.686 20.316 1.00 91.19 110 ALA A O 1
ATOM 867 N N . ASP A 1 111 ? -5.839 -3.177 19.392 1.00 92.44 111 ASP A N 1
ATOM 868 C CA . ASP A 1 111 ? -6.490 -4.475 19.585 1.00 92.44 111 ASP A CA 1
ATOM 869 C C . ASP A 1 111 ? -6.588 -5.228 18.258 1.00 92.44 111 ASP A C 1
ATOM 871 O O . ASP A 1 111 ? -6.396 -6.441 18.206 1.00 92.44 111 ASP A O 1
ATOM 875 N N . ARG A 1 112 ? -6.811 -4.497 17.160 1.00 92.56 112 ARG A N 1
ATOM 876 C CA . ARG A 1 112 ? -6.989 -5.049 15.816 1.00 92.56 112 ARG A CA 1
ATOM 877 C C . ARG A 1 112 ? -6.287 -4.183 14.783 1.00 92.56 112 ARG A C 1
ATOM 879 O O . ARG A 1 112 ? -6.335 -2.957 14.855 1.00 92.56 112 ARG A O 1
ATOM 886 N N . ILE A 1 113 ? -5.656 -4.829 13.815 1.00 93.88 113 ILE A N 1
ATOM 887 C CA . ILE A 1 113 ? -4.982 -4.183 12.693 1.00 93.88 113 ILE A CA 1
ATOM 888 C C . ILE A 1 113 ? -5.605 -4.729 11.414 1.00 93.88 113 ILE A C 1
ATOM 890 O O . ILE A 1 113 ? -5.688 -5.940 11.216 1.00 93.88 113 ILE A O 1
ATOM 894 N N . GLU A 1 114 ? -6.058 -3.833 10.552 1.00 94.62 114 GLU A N 1
ATOM 895 C CA . GLU A 1 114 ? -6.658 -4.166 9.265 1.00 94.62 114 GLU A CA 1
ATOM 896 C C . GLU A 1 114 ? -5.803 -3.600 8.141 1.00 94.62 114 GLU A C 1
ATOM 898 O O . GLU A 1 114 ? -5.362 -2.455 8.216 1.00 94.62 114 GLU A O 1
ATOM 903 N N . CYS A 1 115 ? -5.584 -4.388 7.095 1.00 93.25 115 CYS A N 1
ATOM 904 C CA . CYS A 1 115 ? -4.862 -3.942 5.913 1.00 93.25 115 CYS A CA 1
ATOM 905 C C . CYS A 1 115 ? -5.819 -3.800 4.737 1.00 93.25 115 CYS A C 1
ATOM 907 O O . CYS A 1 115 ? -6.607 -4.701 4.449 1.00 93.25 115 CYS A O 1
ATOM 909 N N . TYR A 1 116 ? -5.714 -2.684 4.032 1.00 92.75 116 TYR A N 1
ATOM 910 C CA . TYR A 1 116 ? -6.495 -2.356 2.849 1.00 92.75 116 TYR A CA 1
ATOM 911 C C . TYR A 1 116 ? -5.557 -2.131 1.664 1.00 92.75 116 TYR A C 1
ATOM 913 O O . TYR A 1 116 ? -4.485 -1.543 1.814 1.00 92.75 116 TYR A O 1
ATOM 921 N N . GLU A 1 117 ? -5.966 -2.552 0.468 1.00 90.06 117 GLU A N 1
ATOM 922 C CA . GLU A 1 117 ? -5.262 -2.218 -0.774 1.00 90.06 117 GLU A CA 1
ATOM 923 C C . GLU A 1 117 ? -6.106 -1.264 -1.607 1.00 90.06 117 GLU A C 1
ATOM 925 O O . GLU A 1 117 ? -7.270 -1.516 -1.909 1.00 90.06 117 GLU A O 1
ATOM 930 N N . SER A 1 118 ? -5.511 -0.130 -1.966 1.00 86.00 118 SER A N 1
ATOM 931 C CA . SER A 1 118 ? -6.190 0.908 -2.726 1.00 86.00 118 SER A CA 1
ATOM 932 C C . SER A 1 118 ? -5.194 1.650 -3.606 1.00 86.00 118 SER A C 1
ATOM 934 O O . SER A 1 118 ? -4.162 2.120 -3.130 1.00 86.00 118 SER A O 1
ATOM 936 N N . ASP A 1 119 ? -5.488 1.750 -4.904 1.00 82.12 119 ASP A N 1
ATOM 937 C CA . ASP A 1 119 ? -4.657 2.438 -5.903 1.00 82.12 119 ASP A CA 1
ATOM 938 C C . ASP A 1 119 ? -3.169 2.024 -5.891 1.00 82.12 119 ASP A C 1
ATOM 940 O O . ASP A 1 119 ? -2.270 2.857 -6.025 1.00 82.12 119 ASP A O 1
ATOM 944 N N . GLY A 1 120 ? -2.888 0.726 -5.723 1.00 78.38 120 GLY A N 1
ATOM 945 C CA . GLY A 1 120 ? -1.520 0.185 -5.698 1.00 78.38 120 GLY A CA 1
ATOM 946 C C . GLY A 1 120 ? -0.740 0.498 -4.417 1.00 78.38 120 GLY A C 1
ATOM 947 O O . GLY A 1 120 ? 0.491 0.420 -4.402 1.00 78.38 120 GLY A O 1
ATOM 948 N N . CYS A 1 121 ? -1.448 0.874 -3.357 1.00 83.00 121 CYS A N 1
ATOM 949 C CA . CYS A 1 121 ? -0.893 1.163 -2.045 1.00 83.00 121 CYS A CA 1
ATOM 950 C C . CYS A 1 121 ? -1.528 0.239 -1.008 1.00 83.00 121 CYS A C 1
ATOM 952 O O . CYS A 1 121 ? -2.713 -0.077 -1.107 1.00 83.00 121 CYS A O 1
ATOM 954 N N . CYS A 1 122 ? -0.740 -0.158 -0.016 1.00 89.31 122 CYS A N 1
ATOM 955 C CA . CYS A 1 122 ? -1.217 -0.868 1.162 1.00 89.31 122 CYS A CA 1
ATOM 956 C C . CYS A 1 122 ? -1.384 0.138 2.301 1.00 89.31 122 CYS A C 1
ATOM 958 O O . CYS A 1 122 ? -0.522 0.997 2.503 1.00 89.31 122 CYS A O 1
ATOM 960 N N . ILE A 1 123 ? -2.503 0.055 3.009 1.00 91.69 123 ILE A N 1
ATOM 961 C CA . ILE A 1 123 ? -2.873 0.954 4.099 1.00 91.69 123 ILE A CA 1
ATOM 962 C C . ILE A 1 123 ? -3.193 0.090 5.311 1.00 91.69 123 ILE A C 1
ATOM 964 O O . ILE A 1 123 ? -4.136 -0.695 5.265 1.00 91.69 123 ILE A O 1
ATOM 968 N N . ASP A 1 124 ? -2.432 0.267 6.383 1.00 93.06 124 ASP A N 1
ATOM 969 C CA . ASP A 1 124 ? -2.657 -0.411 7.651 1.00 93.06 124 ASP A CA 1
ATOM 970 C C . ASP A 1 124 ? -3.401 0.529 8.600 1.00 93.06 124 ASP A C 1
ATOM 972 O O . ASP A 1 124 ? -3.008 1.675 8.839 1.00 93.06 124 ASP A O 1
ATOM 976 N N . VAL A 1 125 ? -4.498 0.026 9.144 1.00 92.94 125 VAL A N 1
ATOM 977 C CA . VAL A 1 125 ? -5.464 0.757 9.955 1.00 92.94 125 VAL A CA 1
ATOM 978 C C . VAL A 1 125 ? -5.530 0.078 11.314 1.00 92.94 125 VAL A C 1
ATOM 980 O O . VAL A 1 125 ? -5.797 -1.118 11.415 1.00 92.94 125 VAL A O 1
ATOM 983 N N . TRP A 1 126 ? -5.246 0.837 12.364 1.00 93.38 126 TRP A N 1
ATOM 984 C CA . TRP A 1 126 ? -5.044 0.315 13.708 1.00 93.38 126 TRP A CA 1
ATOM 985 C C . TRP A 1 126 ? -6.206 0.759 14.580 1.00 93.38 126 TRP A C 1
ATOM 987 O O . TRP A 1 126 ? -6.458 1.958 14.726 1.00 93.38 126 TRP A O 1
ATOM 997 N N . PHE A 1 127 ? -6.900 -0.206 15.172 1.00 91.94 127 PHE A N 1
ATOM 998 C CA . PHE A 1 127 ? -8.057 0.028 16.022 1.00 91.94 127 PHE A CA 1
ATOM 999 C C . PHE A 1 127 ? -7.755 -0.330 17.470 1.00 91.94 127 PHE A C 1
ATOM 1001 O O . PHE A 1 127 ? -7.170 -1.377 17.745 1.00 91.94 127 PHE A O 1
ATOM 1008 N N . LYS A 1 128 ? -8.219 0.508 18.394 1.00 91.88 128 LYS A N 1
ATOM 1009 C CA . LYS A 1 128 ? -8.219 0.253 19.834 1.00 91.88 128 LYS A CA 1
ATOM 1010 C C . LYS A 1 128 ? -9.583 0.615 20.406 1.00 91.88 128 LYS A C 1
ATOM 1012 O O . LYS A 1 128 ? -10.107 1.681 20.088 1.00 91.88 128 LYS A O 1
ATOM 1017 N N . ASP A 1 129 ? -10.181 -0.278 21.184 1.00 90.00 129 ASP A N 1
ATOM 1018 C CA . ASP A 1 129 ? -11.534 -0.135 21.732 1.00 90.00 129 ASP A CA 1
ATOM 1019 C C . ASP A 1 129 ? -12.584 0.183 20.642 1.00 90.00 129 ASP A C 1
ATOM 1021 O O . ASP A 1 129 ? -13.493 0.995 20.822 1.00 90.00 129 ASP A O 1
ATOM 1025 N N . GLY A 1 130 ? -12.412 -0.409 19.452 1.00 85.06 130 GLY A N 1
ATOM 1026 C CA . GLY A 1 130 ? -13.265 -0.173 18.280 1.00 85.06 130 GLY A CA 1
ATOM 1027 C C . GLY A 1 130 ? -13.084 1.190 17.598 1.00 85.06 130 GLY A C 1
ATOM 1028 O O . GLY A 1 130 ? -13.805 1.485 16.647 1.00 85.06 130 GLY A O 1
ATOM 1029 N N . ARG A 1 131 ? -12.130 2.015 18.044 1.00 86.88 131 ARG A N 1
ATOM 1030 C CA . ARG A 1 131 ? -11.828 3.335 17.473 1.00 86.88 131 ARG A CA 1
ATOM 1031 C C . ARG A 1 131 ? -10.520 3.327 16.709 1.00 86.88 131 ARG A C 1
ATOM 1033 O O . ARG A 1 131 ? -9.567 2.659 17.100 1.00 86.88 131 ARG A O 1
ATOM 1040 N N . LEU A 1 132 ? -10.462 4.124 15.650 1.00 88.94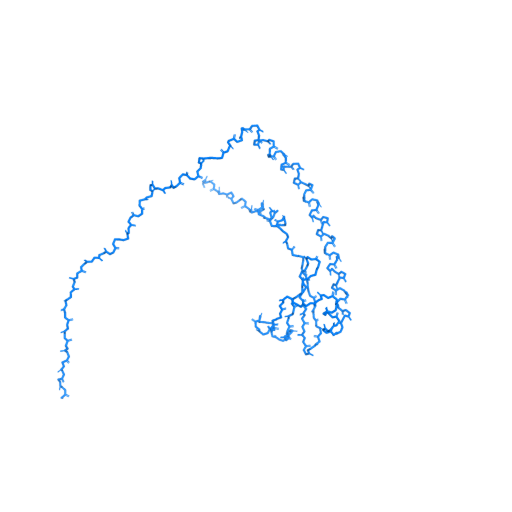 132 LEU A N 1
ATOM 1041 C CA . LEU A 1 132 ? -9.240 4.333 14.891 1.00 88.94 132 LEU A CA 1
ATOM 1042 C C . LEU A 1 132 ? -8.199 5.089 15.732 1.00 88.94 132 LEU A C 1
ATOM 1044 O O . LEU A 1 132 ? -8.471 6.198 16.192 1.00 88.94 132 LEU A O 1
ATOM 1048 N N . VAL A 1 133 ? -7.010 4.508 15.913 1.00 90.44 133 VAL A N 1
ATOM 1049 C CA . VAL A 1 133 ? -5.899 5.138 16.653 1.00 90.44 133 VAL A CA 1
ATOM 1050 C C . VAL A 1 133 ? -4.724 5.515 15.764 1.00 90.44 133 VAL A C 1
ATOM 1052 O O . VAL A 1 133 ? -4.099 6.550 15.987 1.00 90.44 133 VAL A O 1
ATOM 1055 N N . GLU A 1 134 ? -4.436 4.719 14.738 1.00 89.88 134 GLU A N 1
ATOM 1056 C CA . GLU A 1 134 ? -3.322 4.974 13.832 1.00 89.88 134 GLU A CA 1
ATOM 1057 C C . GLU A 1 134 ? -3.661 4.518 12.412 1.00 89.88 134 GLU A C 1
ATOM 1059 O O . GLU A 1 134 ? -4.381 3.544 12.195 1.00 89.88 134 GLU A O 1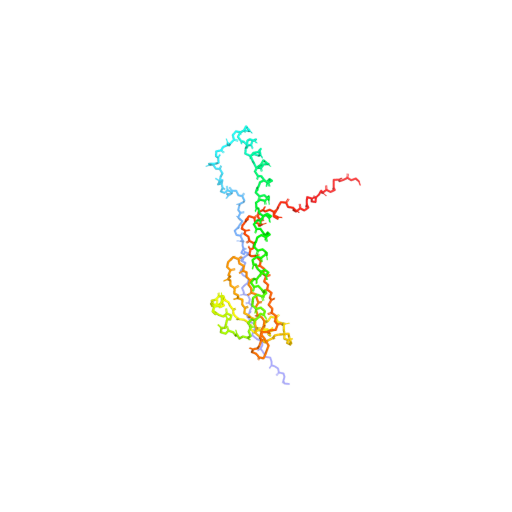
ATOM 1064 N N . VAL A 1 135 ? -3.138 5.258 11.436 1.00 90.56 135 VAL A N 1
ATOM 1065 C CA . VAL A 1 135 ? -3.181 4.881 10.025 1.00 90.56 135 VAL A CA 1
ATOM 1066 C C . VAL A 1 135 ? -1.781 5.045 9.468 1.00 90.56 135 VAL A C 1
ATOM 1068 O O . VAL A 1 135 ? -1.212 6.145 9.511 1.00 90.56 135 VAL A O 1
ATOM 1071 N N . SER A 1 136 ? -1.253 3.969 8.910 1.00 89.19 136 SER A N 1
ATOM 1072 C CA . SER A 1 136 ? 0.000 3.952 8.174 1.00 89.19 136 SER A CA 1
ATOM 1073 C C . SER A 1 136 ? -0.235 3.387 6.778 1.00 89.19 136 SER A C 1
ATOM 1075 O O . SER A 1 136 ? -1.284 2.831 6.465 1.00 89.19 136 SER A O 1
ATOM 1077 N N . GLY A 1 137 ? 0.708 3.609 5.872 1.00 86.75 137 GLY A N 1
ATOM 1078 C CA . GLY A 1 137 ? 0.583 3.085 4.524 1.00 86.75 137 GLY A CA 1
ATOM 1079 C C . GLY A 1 137 ? 1.892 3.151 3.773 1.00 86.75 137 GLY A C 1
ATOM 1080 O O . GLY A 1 137 ? 2.745 3.997 4.048 1.00 86.75 137 GLY A O 1
ATOM 1081 N N . PHE A 1 138 ? 2.041 2.252 2.812 1.00 83.38 138 PHE A N 1
ATOM 1082 C CA . PHE A 1 138 ? 3.209 2.173 1.956 1.00 83.38 138 PHE A CA 1
ATOM 1083 C C . PHE A 1 138 ? 2.800 1.915 0.507 1.00 83.38 138 PHE A C 1
ATOM 1085 O O . PHE A 1 138 ? 1.773 1.303 0.205 1.00 83.38 138 PHE A O 1
ATOM 1092 N N . VAL A 1 139 ? 3.621 2.410 -0.416 1.00 81.88 139 VAL A N 1
ATOM 1093 C CA . VAL A 1 139 ? 3.455 2.131 -1.843 1.00 81.88 139 VAL A CA 1
ATOM 1094 C C . VAL A 1 139 ? 4.013 0.740 -2.110 1.00 81.88 139 VAL A C 1
ATOM 1096 O O . VAL A 1 139 ? 5.148 0.446 -1.731 1.00 81.88 139 VAL A O 1
ATOM 1099 N N . LYS A 1 140 ? 3.230 -0.121 -2.762 1.00 79.56 140 LYS A N 1
ATOM 1100 C CA . LYS A 1 140 ? 3.666 -1.480 -3.080 1.00 79.56 140 LYS A CA 1
ATOM 1101 C C . LYS A 1 140 ? 4.798 -1.401 -4.111 1.00 79.56 140 LYS A C 1
ATOM 1103 O O . LYS A 1 140 ? 4.585 -0.824 -5.184 1.00 79.56 140 LYS A O 1
ATOM 1108 N N . PRO A 1 141 ? 5.997 -1.936 -3.814 1.00 71.94 141 PRO A N 1
ATOM 1109 C CA . PRO A 1 141 ? 7.094 -1.901 -4.764 1.00 71.94 141 PRO A CA 1
ATOM 1110 C C . PRO A 1 141 ? 6.702 -2.700 -6.004 1.00 71.94 141 PRO A C 1
ATOM 1112 O O . PRO A 1 141 ? 6.196 -3.820 -5.925 1.00 71.94 141 PRO A O 1
ATOM 1115 N N . THR A 1 142 ? 6.925 -2.114 -7.170 1.00 74.00 142 THR A N 1
ATOM 1116 C CA . THR A 1 142 ? 6.735 -2.795 -8.446 1.00 74.00 142 THR A CA 1
ATOM 1117 C C . THR A 1 142 ? 7.963 -3.627 -8.805 1.00 74.00 142 THR A C 1
ATOM 1119 O O . THR A 1 142 ? 9.047 -3.435 -8.255 1.00 74.00 142 THR A O 1
ATOM 1122 N N . LEU A 1 143 ? 7.823 -4.544 -9.770 1.00 70.94 143 LEU A N 1
ATOM 1123 C CA . LEU A 1 143 ? 8.953 -5.332 -10.290 1.00 70.94 143 LEU A CA 1
ATOM 1124 C C . LEU A 1 143 ? 10.124 -4.445 -10.742 1.00 70.94 143 LEU A C 1
ATOM 1126 O O . LEU A 1 143 ? 11.283 -4.831 -10.612 1.00 70.94 143 LEU A O 1
ATOM 1130 N N . TRP A 1 144 ? 9.824 -3.238 -11.221 1.00 65.88 144 TRP A N 1
ATOM 1131 C CA . TRP A 1 144 ? 10.826 -2.251 -11.606 1.00 65.88 144 TRP A CA 1
ATOM 1132 C C . TRP A 1 144 ? 11.571 -1.657 -10.410 1.00 65.88 144 TRP A C 1
ATOM 1134 O O . TRP A 1 144 ? 12.786 -1.494 -10.485 1.00 65.88 144 TRP A O 1
ATOM 1144 N N . ASP A 1 145 ? 10.877 -1.399 -9.298 1.00 66.31 145 ASP A N 1
ATOM 1145 C CA . ASP A 1 145 ? 11.511 -0.927 -8.062 1.00 66.31 145 ASP A CA 1
ATOM 1146 C C . ASP A 1 145 ? 12.493 -1.984 -7.524 1.00 66.31 145 ASP A C 1
ATOM 1148 O O . ASP A 1 145 ? 13.604 -1.650 -7.115 1.00 66.31 145 ASP A O 1
ATOM 1152 N N . MET A 1 146 ? 12.137 -3.273 -7.621 1.00 67.38 146 MET A N 1
ATOM 1153 C CA . MET A 1 146 ? 13.025 -4.384 -7.240 1.00 67.38 146 MET A CA 1
ATOM 1154 C C . MET A 1 146 ? 14.195 -4.596 -8.215 1.00 67.38 146 MET A C 1
ATOM 1156 O O . MET A 1 146 ? 15.290 -4.991 -7.811 1.00 67.38 146 MET A O 1
ATOM 1160 N N . ALA A 1 147 ? 13.986 -4.356 -9.513 1.00 66.62 147 ALA A N 1
ATOM 1161 C CA . ALA A 1 147 ? 15.037 -4.485 -10.521 1.00 66.62 147 ALA A CA 1
ATOM 1162 C C . ALA A 1 147 ? 16.125 -3.408 -10.370 1.00 66.62 147 ALA A C 1
ATOM 1164 O O . ALA A 1 147 ? 17.282 -3.644 -10.720 1.00 66.62 147 ALA A O 1
ATOM 1165 N N . LEU A 1 148 ? 15.776 -2.236 -9.833 1.00 63.72 148 LEU A N 1
ATOM 1166 C CA . LEU A 1 148 ? 16.733 -1.162 -9.576 1.00 63.72 148 LEU A CA 1
ATOM 1167 C C . LEU A 1 148 ? 17.579 -1.395 -8.317 1.00 63.72 148 LEU A C 1
ATOM 1169 O O . LEU A 1 148 ? 18.764 -1.064 -8.337 1.00 63.72 148 LEU A O 1
ATOM 1173 N N . THR A 1 149 ? 17.018 -1.992 -7.260 1.00 58.97 149 THR A N 1
ATOM 1174 C CA . THR A 1 149 ? 17.732 -2.259 -5.994 1.00 58.97 149 THR A CA 1
ATOM 1175 C C . THR A 1 149 ? 18.703 -3.438 -6.074 1.00 58.97 149 THR A C 1
ATOM 1177 O O . THR A 1 149 ? 19.680 -3.477 -5.331 1.00 58.97 149 THR A O 1
ATOM 1180 N N . ARG A 1 150 ? 18.506 -4.384 -7.003 1.00 55.81 150 ARG A N 1
ATOM 1181 C CA . ARG A 1 150 ? 19.437 -5.515 -7.199 1.00 55.81 150 ARG A CA 1
ATOM 1182 C C . ARG A 1 150 ? 20.808 -5.128 -7.763 1.00 55.81 150 ARG A C 1
ATOM 1184 O O . ARG A 1 150 ? 21.736 -5.917 -7.638 1.00 55.81 150 ARG A O 1
ATOM 1191 N N . ASN A 1 151 ? 20.958 -3.937 -8.343 1.00 50.91 151 ASN A N 1
ATOM 1192 C CA . ASN A 1 151 ? 22.222 -3.495 -8.946 1.00 50.91 151 ASN A CA 1
ATOM 1193 C C . ASN A 1 151 ? 23.079 -2.615 -8.019 1.00 50.91 151 ASN A C 1
ATOM 1195 O O . ASN A 1 151 ? 24.040 -2.018 -8.491 1.00 50.91 151 ASN A O 1
ATOM 1199 N N . THR A 1 152 ? 22.730 -2.490 -6.735 1.00 48.53 152 THR A N 1
ATOM 1200 C CA . THR A 1 152 ? 23.483 -1.681 -5.757 1.00 48.53 152 THR A CA 1
ATOM 1201 C C . THR A 1 152 ? 24.108 -2.519 -4.642 1.00 48.53 152 THR A C 1
ATOM 1203 O O . THR A 1 152 ? 24.393 -1.990 -3.571 1.00 48.53 152 THR A O 1
ATOM 1206 N N . GLY A 1 153 ? 24.297 -3.825 -4.852 1.00 44.72 153 GLY A N 1
ATOM 1207 C CA . GLY A 1 153 ? 25.109 -4.623 -3.934 1.00 44.72 153 GLY A CA 1
ATOM 1208 C C . GLY A 1 153 ? 26.545 -4.087 -3.928 1.00 44.72 153 GLY A C 1
ATOM 1209 O O . GLY A 1 153 ? 27.048 -3.781 -5.011 1.00 44.72 153 GLY A O 1
ATOM 1210 N N . PRO A 1 154 ? 27.197 -3.938 -2.760 1.00 45.16 154 PRO A N 1
ATOM 1211 C CA . PRO A 1 154 ? 28.611 -3.610 -2.733 1.00 45.16 154 PRO A CA 1
ATOM 1212 C C . PRO A 1 154 ? 29.347 -4.740 -3.450 1.00 45.16 154 PRO A C 1
ATOM 1214 O O . PRO A 1 154 ? 29.283 -5.895 -3.024 1.00 45.16 154 PRO A O 1
ATOM 1217 N N . GLU A 1 155 ? 30.008 -4.415 -4.560 1.00 52.25 155 GLU A N 1
ATOM 1218 C CA . GLU A 1 155 ? 31.113 -5.228 -5.045 1.00 52.25 155 GLU A CA 1
ATOM 1219 C C . GLU A 1 155 ? 32.115 -5.232 -3.894 1.00 52.25 155 GLU A C 1
ATOM 1221 O O . GLU A 1 155 ? 32.784 -4.241 -3.616 1.00 52.25 155 GLU A O 1
ATOM 1226 N N . THR A 1 156 ? 32.102 -6.310 -3.116 1.00 49.94 156 THR A N 1
ATOM 1227 C CA . THR A 1 156 ? 33.183 -6.601 -2.190 1.00 49.94 156 THR A CA 1
ATOM 1228 C C . THR A 1 156 ? 34.359 -6.907 -3.100 1.00 49.94 156 THR A C 1
ATOM 1230 O O . THR A 1 156 ? 34.469 -8.012 -3.627 1.00 49.94 156 THR A O 1
ATOM 1233 N N . GLU A 1 157 ? 35.159 -5.874 -3.382 1.00 49.09 157 GLU A N 1
ATOM 1234 C CA . GLU A 1 157 ? 36.540 -6.033 -3.817 1.00 49.09 157 GLU A CA 1
ATOM 1235 C C . GLU A 1 157 ? 37.161 -7.020 -2.835 1.00 49.09 157 GLU A C 1
ATOM 1237 O O . GLU A 1 157 ? 37.356 -6.723 -1.658 1.00 49.09 157 GLU A O 1
ATOM 1242 N N . GLY A 1 158 ? 37.345 -8.254 -3.301 1.00 47.38 158 GLY A N 1
ATOM 1243 C CA . GLY A 1 158 ? 38.217 -9.187 -2.627 1.00 47.38 158 GLY A CA 1
ATOM 1244 C C . GLY A 1 158 ? 39.593 -8.554 -2.648 1.00 47.38 158 GLY A C 1
ATOM 1245 O O . GLY A 1 158 ? 40.168 -8.401 -3.726 1.00 47.38 158 GLY A O 1
ATOM 1246 N N . ASP A 1 159 ? 40.065 -8.161 -1.468 1.00 49.91 159 ASP A N 1
ATOM 1247 C CA . ASP A 1 159 ? 41.464 -7.865 -1.209 1.00 49.91 159 ASP A CA 1
ATOM 1248 C C . ASP A 1 159 ? 42.298 -8.999 -1.811 1.00 49.91 159 ASP A C 1
ATOM 1250 O O . ASP A 1 159 ? 42.288 -10.139 -1.339 1.00 49.91 159 ASP A O 1
ATOM 1254 N N . ALA A 1 160 ? 42.958 -8.688 -2.921 1.00 53.69 160 ALA A N 1
ATOM 1255 C CA . ALA A 1 160 ? 44.032 -9.493 -3.452 1.00 53.69 160 ALA A CA 1
ATOM 1256 C C . ALA A 1 160 ? 45.285 -9.161 -2.636 1.00 53.69 160 ALA A C 1
ATOM 1258 O O . ALA A 1 160 ? 45.712 -8.010 -2.620 1.00 53.69 160 ALA A O 1
ATOM 1259 N N . ASP A 1 161 ? 45.802 -10.185 -1.961 1.00 51.66 161 ASP A N 1
ATOM 1260 C CA . ASP A 1 161 ? 47.183 -10.405 -1.522 1.00 51.66 161 ASP A CA 1
ATOM 1261 C C . ASP A 1 161 ? 48.122 -9.188 -1.398 1.00 51.66 161 ASP A C 1
ATOM 1263 O O . ASP A 1 161 ? 48.530 -8.568 -2.386 1.00 51.66 161 ASP A O 1
ATOM 1267 N N . GLY A 1 162 ? 48.600 -8.985 -0.167 1.00 43.75 162 GLY A N 1
ATOM 1268 C CA . GLY A 1 162 ? 49.807 -8.230 0.175 1.00 43.75 162 GLY A CA 1
ATOM 1269 C C . GLY A 1 162 ? 50.336 -8.627 1.543 1.00 43.75 162 GLY A C 1
ATOM 1270 O O . GLY A 1 162 ? 49.714 -8.201 2.539 1.00 43.75 162 GLY A O 1
#